Protein AF-A0A662UPL9-F1 (afdb_monomer)

Secondary structure (DSSP, 8-state):
-HHHHHTT-SEEEEESTTTT--HHHHHHHHHHHHT--SSEEEEE-S-GGGHHHHTT-EEEEEETTEEEEEEEHHHHHH-EEEES--TT-SEEEEETTEEEEEESSSSEETTTSSSTTHHHHHHH--

Foldseek 3Di:
DVVQLVVLDQEEEAEAPCPPDDPVVSLVVLLSVLPRDSHHYHYDDQALLSLVRNAQDFDWDADPNDTWDRDGSNQLQQWAKAFDDDPQFPTWDQDPLHIMGTHSDDHHRSNVCRGPVCVVVNSVDD

Structure (mmCIF, N/CA/C/O backbone):
data_AF-A0A662UPL9-F1
#
_entry.id   AF-A0A662UPL9-F1
#
loop_
_atom_site.group_PDB
_atom_site.id
_atom_site.type_symbol
_atom_site.label_atom_id
_atom_site.label_alt_id
_atom_site.label_comp_id
_atom_site.label_asym_id
_atom_site.label_entity_id
_atom_site.label_seq_id
_atom_site.pdbx_PDB_ins_code
_atom_site.Cartn_x
_atom_site.Cartn_y
_atom_site.Cartn_z
_atom_site.occupancy
_atom_site.B_iso_or_equiv
_atom_site.auth_seq_id
_atom_site.auth_comp_id
_atom_site.auth_asym_id
_atom_site.auth_atom_id
_atom_site.pdbx_PDB_model_num
ATOM 1 N N . MET A 1 1 ? -17.825 4.075 6.505 1.00 74.44 1 MET A N 1
ATOM 2 C CA . MET A 1 1 ? -16.536 3.792 7.175 1.00 74.44 1 MET A CA 1
ATOM 3 C C . MET A 1 1 ? -16.553 4.035 8.678 1.00 74.44 1 MET A C 1
ATOM 5 O O . MET A 1 1 ? -16.279 3.085 9.387 1.00 74.44 1 MET A O 1
ATOM 9 N N . ALA A 1 2 ? -16.878 5.237 9.178 1.00 77.50 2 ALA A N 1
ATOM 10 C CA . ALA A 1 2 ? -16.862 5.506 10.627 1.00 77.50 2 ALA A CA 1
ATOM 11 C C . ALA A 1 2 ? -17.673 4.478 11.441 1.00 77.50 2 ALA A C 1
ATOM 13 O O . ALA A 1 2 ? -17.174 3.947 12.423 1.00 77.50 2 ALA A O 1
ATOM 14 N N . LEU A 1 3 ? -18.869 4.116 10.959 1.00 85.12 3 LEU A N 1
ATOM 15 C CA . LEU A 1 3 ? -19.673 3.039 11.541 1.00 85.12 3 LEU A CA 1
ATOM 16 C C . LEU A 1 3 ? -18.948 1.679 11.532 1.00 85.12 3 LEU A C 1
ATOM 18 O O . LEU A 1 3 ? -18.967 0.982 12.531 1.00 85.12 3 LEU A O 1
ATOM 22 N N . ALA A 1 4 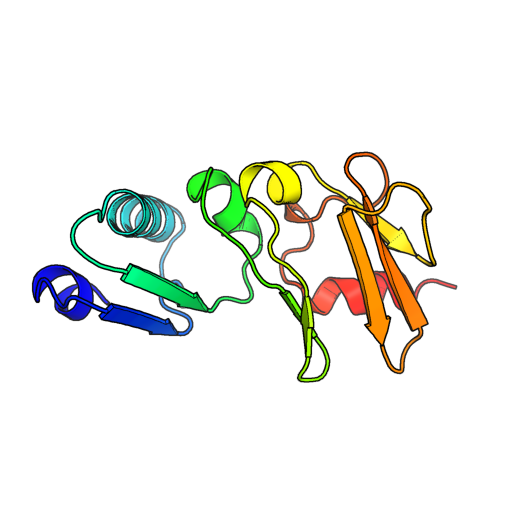? -18.274 1.317 10.436 1.00 85.25 4 ALA A N 1
ATOM 23 C CA . ALA A 1 4 ? -17.585 0.030 10.305 1.00 85.25 4 ALA A CA 1
ATOM 24 C C . ALA A 1 4 ? -16.425 -0.127 11.304 1.00 85.25 4 ALA A C 1
ATOM 26 O O . ALA A 1 4 ? -16.257 -1.201 11.867 1.00 85.25 4 ALA A O 1
ATOM 27 N N . ILE A 1 5 ? -15.675 0.951 11.559 1.00 81.38 5 ILE A N 1
ATOM 28 C CA . ILE A 1 5 ? -14.607 0.973 12.573 1.00 81.38 5 ILE A CA 1
ATOM 29 C C . ILE A 1 5 ? -15.220 0.960 13.984 1.00 81.38 5 ILE A C 1
ATOM 31 O O . ILE A 1 5 ? -14.810 0.183 14.837 1.00 81.38 5 ILE A O 1
ATOM 35 N N . ALA A 1 6 ? -16.264 1.764 14.223 1.00 85.31 6 ALA A N 1
ATOM 36 C CA . ALA A 1 6 ? -16.913 1.862 15.534 1.00 85.31 6 ALA A CA 1
ATOM 37 C C . ALA A 1 6 ? -17.585 0.558 15.999 1.00 85.31 6 ALA A C 1
ATOM 39 O O . ALA A 1 6 ? -17.741 0.346 17.199 1.00 85.31 6 ALA A O 1
ATOM 40 N N . LEU A 1 7 ? -17.974 -0.316 15.067 1.00 87.12 7 LEU A N 1
ATOM 41 C CA . LEU A 1 7 ? -18.594 -1.609 15.364 1.00 87.12 7 LEU A CA 1
ATOM 42 C C . LEU A 1 7 ? -17.633 -2.632 15.989 1.00 87.12 7 LEU A C 1
ATOM 44 O O . LEU A 1 7 ? -18.106 -3.686 16.410 1.00 87.12 7 LEU A O 1
ATOM 48 N N . LYS A 1 8 ? -16.320 -2.356 16.044 1.00 83.81 8 LYS A N 1
ATOM 49 C CA . LYS A 1 8 ? -15.296 -3.296 16.540 1.00 83.81 8 LYS A CA 1
ATOM 50 C C . LYS A 1 8 ? -15.410 -4.688 15.907 1.00 83.81 8 LYS A C 1
ATOM 52 O O . LYS A 1 8 ? -15.302 -5.721 16.569 1.00 83.81 8 LYS A O 1
ATOM 57 N N . ALA A 1 9 ? -15.712 -4.722 14.612 1.00 90.06 9 ALA A N 1
ATOM 58 C CA . ALA A 1 9 ? -15.830 -5.974 13.887 1.00 90.06 9 ALA A CA 1
ATOM 59 C C . ALA A 1 9 ? -14.446 -6.615 13.732 1.00 90.06 9 ALA A C 1
ATOM 61 O O . ALA A 1 9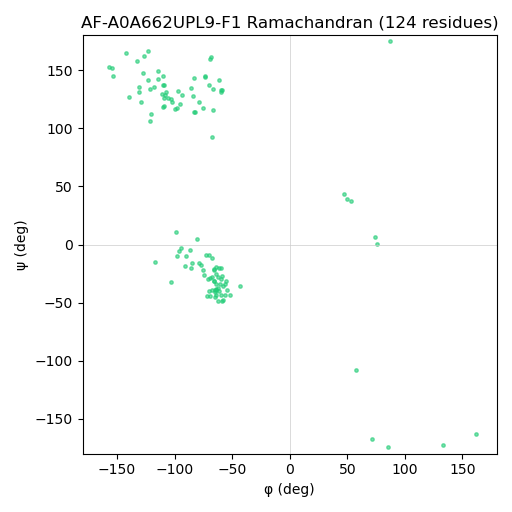 ? -13.495 -5.951 13.341 1.00 90.06 9 ALA A O 1
ATOM 62 N N . LYS A 1 10 ? -14.347 -7.933 13.940 1.00 93.00 10 LYS A N 1
ATOM 63 C CA . LYS A 1 10 ? -13.079 -8.672 13.794 1.00 93.00 10 LYS A CA 1
ATOM 64 C C . LYS A 1 10 ? -12.429 -8.494 12.412 1.00 93.00 10 LYS A C 1
ATOM 66 O O . LYS A 1 10 ? -11.206 -8.522 12.298 1.00 93.00 10 LYS A O 1
ATOM 71 N N . TYR A 1 11 ? -13.246 -8.321 11.373 1.00 94.44 11 TYR A N 1
ATOM 72 C CA . TYR A 1 11 ? -12.809 -8.101 9.998 1.00 94.44 11 TYR A CA 1
ATOM 73 C C . TYR A 1 11 ? -13.540 -6.896 9.411 1.00 94.44 11 TYR A C 1
ATOM 75 O O . TYR A 1 11 ? -14.769 -6.823 9.482 1.00 94.44 11 TYR A O 1
ATOM 83 N N . VAL A 1 12 ? -12.795 -5.975 8.803 1.00 94.56 12 VAL A N 1
ATOM 84 C CA . VAL A 1 12 ? -13.338 -4.758 8.193 1.00 94.56 12 VAL A CA 1
ATOM 85 C C . VAL A 1 12 ? -12.809 -4.634 6.769 1.00 94.56 12 VAL A C 1
ATOM 87 O O . VAL A 1 12 ? -11.603 -4.572 6.554 1.00 94.56 12 VAL A O 1
ATOM 90 N N . LEU A 1 13 ? -13.712 -4.559 5.792 1.00 94.81 13 LEU A N 1
ATOM 91 C CA . LEU A 1 13 ? -13.380 -4.259 4.400 1.00 94.81 13 LEU A CA 1
ATOM 92 C C . LEU A 1 13 ? -13.815 -2.830 4.071 1.00 94.81 13 LEU A C 1
ATOM 94 O O . LEU A 1 13 ? -14.972 -2.458 4.275 1.00 94.81 13 LEU A O 1
ATOM 98 N N . LEU A 1 14 ? -12.883 -2.032 3.564 1.00 93.50 14 LEU A N 1
ATOM 99 C CA . LEU A 1 14 ? -13.087 -0.632 3.227 1.00 93.50 14 LEU A CA 1
ATOM 100 C C . LEU A 1 14 ? -12.791 -0.422 1.745 1.00 93.50 14 LEU A C 1
ATOM 102 O O . LEU A 1 14 ? -11.631 -0.408 1.341 1.00 93.50 14 LEU A O 1
ATOM 106 N N . ASP A 1 15 ? -13.839 -0.229 0.949 1.00 92.62 15 ASP A N 1
ATOM 107 C CA . ASP A 1 15 ? -13.721 0.014 -0.489 1.00 92.62 15 ASP A CA 1
ATOM 108 C C . ASP A 1 15 ? -13.842 1.511 -0.813 1.00 92.62 15 ASP A C 1
ATOM 110 O O . ASP A 1 15 ? -14.853 2.150 -0.513 1.00 92.62 15 ASP A O 1
ATOM 114 N N . GLY A 1 16 ? -12.770 2.094 -1.355 1.00 87.94 16 GLY A N 1
ATOM 115 C CA . GLY A 1 16 ? -12.704 3.500 -1.759 1.00 87.94 16 GLY A CA 1
ATOM 116 C C . GLY A 1 16 ? -13.097 4.528 -0.684 1.00 87.94 16 GLY A C 1
ATOM 117 O O . GLY A 1 16 ? -13.709 5.545 -1.029 1.00 87.94 16 GLY A O 1
ATOM 118 N N . PRO A 1 17 ? -12.762 4.351 0.611 1.00 88.38 17 PRO A N 1
ATOM 119 C CA . PRO A 1 17 ? -13.374 5.141 1.682 1.00 88.38 17 PRO A CA 1
ATOM 120 C C . PRO A 1 17 ? -12.917 6.604 1.754 1.00 88.38 17 PRO A C 1
ATOM 122 O O . PRO A 1 17 ? -13.458 7.382 2.540 1.00 88.38 17 PRO A O 1
ATOM 125 N N . LEU A 1 18 ? -11.889 6.978 0.989 1.00 89.00 18 LEU A N 1
ATOM 126 C CA . LEU A 1 18 ? -11.308 8.323 0.986 1.00 89.00 18 LEU A CA 1
ATOM 127 C C . LEU A 1 18 ? -11.971 9.257 -0.036 1.00 89.00 18 LEU A C 1
ATOM 129 O O . LEU A 1 18 ? -11.721 10.468 -0.023 1.00 89.00 18 LEU A O 1
ATOM 133 N N . LYS A 1 19 ? -12.818 8.711 -0.917 1.00 85.81 19 LYS A N 1
ATOM 134 C CA . LYS A 1 19 ? -13.474 9.459 -1.990 1.00 85.81 19 LYS A CA 1
ATOM 135 C C . LYS A 1 19 ? -14.332 10.588 -1.411 1.00 85.81 19 LYS A C 1
ATOM 137 O O . LYS A 1 19 ? -15.119 10.382 -0.494 1.00 85.81 19 LYS A O 1
ATOM 142 N N . GLY A 1 20 ? -14.177 11.793 -1.958 1.00 85.75 20 GLY A N 1
ATOM 143 C CA . GLY A 1 20 ? -14.955 12.970 -1.547 1.00 85.75 20 GLY A CA 1
ATOM 144 C C . GLY A 1 20 ? -14.535 13.608 -0.216 1.00 85.75 20 GLY A C 1
ATOM 145 O O . GLY A 1 20 ? -15.121 14.612 0.177 1.00 85.75 20 GLY A O 1
ATOM 146 N N . LEU A 1 21 ? -13.513 13.083 0.470 1.00 87.94 21 LEU A N 1
ATOM 147 C CA . LEU A 1 21 ? -12.947 13.733 1.653 1.00 87.94 21 LEU A CA 1
ATOM 148 C C . LEU A 1 21 ? -11.932 14.809 1.251 1.00 87.94 21 LEU A C 1
ATOM 150 O O . LEU A 1 21 ? -11.148 14.615 0.315 1.00 87.94 21 LEU A O 1
ATOM 154 N N . ASP A 1 22 ? -11.897 15.914 1.994 1.00 90.62 22 ASP A N 1
ATOM 155 C CA . ASP A 1 22 ? -10.807 16.887 1.903 1.00 90.62 22 ASP A CA 1
ATOM 156 C C . ASP A 1 22 ? -9.489 16.299 2.456 1.00 90.62 22 ASP A C 1
ATOM 158 O O . ASP A 1 22 ? -9.515 15.320 3.216 1.00 90.62 22 ASP A O 1
ATOM 162 N N . PRO A 1 23 ? -8.322 16.879 2.110 1.00 87.62 23 PRO A N 1
ATOM 163 C CA . PRO A 1 23 ? -7.023 16.336 2.507 1.00 87.62 23 PRO A CA 1
ATOM 164 C C . PRO A 1 23 ? -6.865 16.120 4.018 1.00 87.62 23 PRO A C 1
ATOM 166 O O . PRO A 1 23 ? -6.319 15.100 4.439 1.00 87.62 23 PRO A O 1
ATOM 169 N N . SER A 1 24 ? -7.377 17.032 4.850 1.00 90.44 24 SER A N 1
ATOM 170 C CA . SER A 1 24 ? -7.229 16.941 6.306 1.00 90.44 24 SER A CA 1
ATOM 171 C C . SER A 1 24 ? -8.054 15.790 6.891 1.00 90.44 24 SER A C 1
ATOM 173 O O . SER A 1 24 ? -7.573 15.049 7.756 1.00 90.44 24 SER A O 1
ATOM 175 N N . ARG A 1 25 ? -9.274 15.585 6.374 1.00 90.12 25 ARG A N 1
ATOM 176 C CA . ARG A 1 25 ? -10.145 14.473 6.775 1.00 90.12 25 ARG A CA 1
ATOM 177 C C . ARG A 1 25 ? -9.580 13.131 6.339 1.00 90.12 25 ARG A C 1
ATOM 179 O O . ARG A 1 25 ? -9.625 12.198 7.137 1.00 90.12 25 ARG A O 1
ATOM 186 N N . ARG A 1 26 ? -8.987 13.033 5.142 1.00 89.75 26 ARG A N 1
ATOM 187 C CA . ARG A 1 26 ? -8.311 11.801 4.689 1.00 89.75 26 ARG A CA 1
ATOM 188 C C . ARG A 1 26 ? -7.202 11.382 5.640 1.00 89.75 26 ARG A C 1
ATOM 190 O O . ARG A 1 26 ? -7.164 10.227 6.046 1.00 89.75 26 ARG A O 1
ATOM 197 N N . VAL A 1 27 ? -6.338 12.317 6.040 1.00 90.75 27 VAL A N 1
ATOM 198 C CA . VAL A 1 27 ? -5.226 12.021 6.957 1.00 90.75 27 VAL A CA 1
ATOM 199 C C . VAL A 1 27 ? -5.739 11.551 8.316 1.00 90.75 27 VAL A C 1
ATOM 201 O O . VAL A 1 27 ? -5.281 10.525 8.812 1.00 90.75 27 VAL A O 1
ATOM 204 N N . LYS A 1 28 ? -6.702 1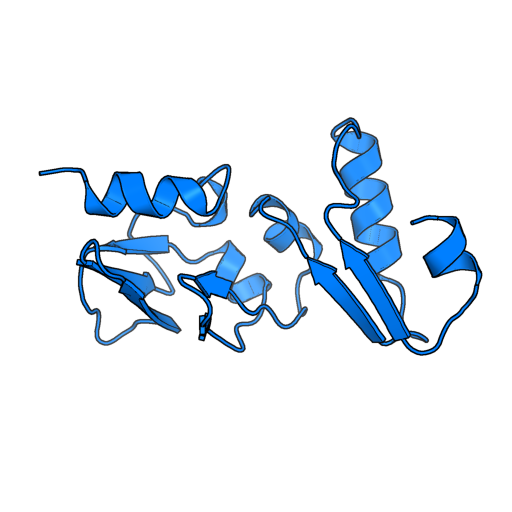2.267 8.915 1.00 90.81 28 LYS A N 1
ATOM 205 C CA . LYS A 1 28 ? -7.306 11.862 10.200 1.00 90.81 28 LYS A CA 1
ATOM 206 C C . LYS A 1 28 ? -7.889 10.456 10.121 1.00 90.81 28 LYS A C 1
ATOM 208 O O . LYS A 1 28 ? -7.697 9.646 11.020 1.00 90.81 28 LYS A O 1
ATOM 213 N N . MET A 1 29 ? -8.570 10.179 9.021 1.00 89.25 29 MET A N 1
ATOM 214 C CA . MET A 1 29 ? -9.237 8.917 8.790 1.00 89.25 29 MET A CA 1
ATOM 215 C C . MET A 1 29 ? -8.249 7.759 8.585 1.00 89.25 29 MET A C 1
ATOM 217 O O . MET A 1 29 ? -8.406 6.707 9.194 1.00 89.25 29 MET A O 1
ATOM 221 N N . LEU A 1 30 ? -7.199 7.960 7.786 1.00 91.62 30 LEU A N 1
ATOM 222 C CA . LEU A 1 30 ? -6.141 6.967 7.594 1.00 91.62 30 LEU A CA 1
ATOM 223 C C . LEU A 1 30 ? -5.394 6.669 8.892 1.00 91.62 30 LEU A C 1
ATOM 225 O O . LEU A 1 30 ? -5.086 5.515 9.149 1.00 91.62 30 LEU A O 1
ATOM 229 N N . LYS A 1 31 ? -5.157 7.679 9.737 1.00 90.81 31 LYS A N 1
ATOM 230 C CA . LYS A 1 31 ? -4.570 7.471 11.067 1.00 90.81 31 LYS A CA 1
ATOM 231 C C . LYS A 1 31 ? -5.475 6.647 11.983 1.00 90.81 31 LYS A C 1
ATOM 233 O O . LYS A 1 31 ? -4.969 5.802 12.706 1.00 90.81 31 LYS A O 1
ATOM 238 N N . ALA A 1 32 ? -6.790 6.871 11.940 1.00 89.38 32 ALA A N 1
ATOM 239 C CA . ALA A 1 32 ? -7.742 6.067 12.706 1.00 89.38 32 ALA A CA 1
ATOM 240 C C . ALA A 1 32 ? -7.745 4.603 12.242 1.00 89.38 32 ALA A C 1
ATOM 242 O O . ALA A 1 32 ? -7.711 3.705 13.069 1.00 89.38 32 ALA A O 1
ATOM 243 N N . VAL A 1 33 ? -7.719 4.373 10.925 1.00 90.44 33 VAL A N 1
ATOM 244 C CA . VAL A 1 33 ? -7.614 3.026 10.344 1.00 90.44 33 VAL A CA 1
ATOM 245 C C . VAL A 1 33 ? -6.278 2.366 10.692 1.00 90.44 33 VAL A C 1
ATOM 247 O O . VAL A 1 33 ? -6.262 1.213 11.094 1.00 90.44 33 VAL A O 1
ATOM 250 N N . ALA A 1 34 ? -5.162 3.086 10.573 1.00 88.81 34 ALA A N 1
ATOM 251 C CA . ALA A 1 34 ? -3.834 2.554 10.871 1.00 88.81 34 ALA A CA 1
ATOM 252 C C . ALA A 1 34 ? -3.625 2.254 12.365 1.00 88.81 34 ALA A C 1
ATOM 254 O O . ALA A 1 34 ? -2.818 1.394 12.699 1.00 88.81 34 ALA A O 1
ATOM 255 N N . GLY A 1 35 ? -4.329 2.968 13.249 1.00 87.19 35 GLY A N 1
ATOM 256 C CA . GLY A 1 35 ? -4.305 2.747 14.696 1.00 87.19 35 GLY A CA 1
ATOM 257 C C . GLY A 1 35 ? -5.293 1.690 15.197 1.00 87.19 35 GLY A C 1
ATOM 258 O O . GLY A 1 35 ? -5.292 1.403 16.390 1.00 87.19 35 GLY A O 1
ATOM 259 N N . GLU A 1 36 ? -6.138 1.131 14.329 1.00 84.69 36 GLU A N 1
ATOM 260 C CA . GLU A 1 36 ? -7.050 0.046 14.688 1.00 84.69 36 GLU A CA 1
ATOM 261 C C . GLU A 1 36 ? -6.268 -1.269 14.811 1.00 84.69 36 GLU A C 1
ATOM 263 O O . GLU A 1 36 ? -5.679 -1.740 13.840 1.00 84.69 36 GLU A O 1
ATOM 268 N N . THR A 1 37 ? -6.256 -1.855 16.009 1.00 81.88 37 THR A N 1
ATOM 269 C CA . THR A 1 37 ? -5.462 -3.056 16.324 1.00 81.88 37 THR A CA 1
ATOM 270 C C . THR A 1 37 ? -6.304 -4.268 16.714 1.00 81.88 37 THR A C 1
ATOM 272 O O . THR A 1 37 ? -5.781 -5.382 16.713 1.00 81.88 37 THR A O 1
ATOM 275 N N . GLU A 1 38 ? -7.592 -4.093 17.029 1.00 87.75 38 GLU A N 1
ATOM 276 C CA . GLU A 1 38 ? -8.485 -5.203 17.395 1.00 87.75 38 GLU A CA 1
ATOM 277 C C . GLU A 1 38 ? -9.093 -5.878 16.153 1.00 87.75 38 GLU A C 1
ATOM 279 O O . GLU A 1 38 ? -9.596 -7.003 16.222 1.00 87.75 38 GLU A O 1
ATOM 284 N N . SER A 1 39 ? -9.021 -5.201 15.005 1.00 90.75 39 SER A N 1
ATOM 285 C CA . SER A 1 39 ? -9.641 -5.613 13.748 1.00 90.75 39 SER A CA 1
ATOM 286 C C . SER A 1 39 ? -8.596 -5.934 12.678 1.00 90.75 39 SER A C 1
ATOM 288 O O . SER A 1 39 ? -7.602 -5.231 12.518 1.00 90.75 39 SER A O 1
ATOM 290 N N . THR A 1 40 ? -8.848 -6.955 11.857 1.00 93.62 40 THR A N 1
ATOM 291 C CA . THR A 1 40 ? -8.135 -7.122 10.582 1.00 93.62 40 THR A CA 1
ATOM 292 C C . THR A 1 40 ? -8.801 -6.246 9.530 1.00 93.62 40 THR A C 1
ATOM 294 O O . THR A 1 40 ? -9.953 -6.485 9.156 1.00 93.62 40 THR A O 1
ATOM 297 N N . VAL A 1 41 ? -8.085 -5.234 9.044 1.00 93.75 41 VAL A N 1
ATOM 298 C CA . VAL A 1 41 ? -8.624 -4.257 8.096 1.00 93.75 41 VAL A CA 1
ATOM 299 C C . VAL A 1 41 ? -8.034 -4.465 6.704 1.00 93.75 41 VAL A C 1
ATOM 301 O O . VAL A 1 41 ? -6.820 -4.488 6.525 1.00 93.75 41 VAL A O 1
ATOM 304 N N . VAL A 1 42 ? -8.904 -4.560 5.700 1.00 95.25 42 VAL A N 1
ATOM 305 C CA . VAL A 1 42 ? -8.539 -4.542 4.281 1.00 95.25 42 VAL A CA 1
ATOM 306 C C . VAL A 1 42 ? -9.011 -3.223 3.685 1.00 95.25 42 VAL A C 1
ATOM 308 O O . VAL A 1 42 ? -10.205 -2.924 3.682 1.00 95.25 42 VAL A O 1
ATOM 311 N N . LEU A 1 43 ? -8.070 -2.428 3.180 1.00 94.56 43 LEU A N 1
ATOM 312 C CA . LEU A 1 43 ? -8.334 -1.145 2.536 1.00 94.56 43 LEU A CA 1
ATOM 313 C C . LEU A 1 43 ? -8.058 -1.252 1.035 1.00 94.56 43 LEU A C 1
ATOM 315 O O . LEU A 1 43 ? -6.918 -1.467 0.630 1.00 94.56 43 LEU A O 1
ATOM 319 N N . VAL A 1 44 ? -9.087 -1.046 0.217 1.00 94.12 44 VAL A N 1
ATOM 320 C CA . VAL A 1 44 ? -8.981 -1.003 -1.246 1.00 94.12 44 VAL A CA 1
ATOM 321 C C . VAL A 1 44 ? -9.028 0.451 -1.704 1.00 94.12 44 VAL A C 1
ATOM 323 O O . VAL A 1 44 ? -9.936 1.209 -1.356 1.00 94.12 44 VAL A O 1
ATOM 326 N N . THR A 1 45 ? -8.019 0.871 -2.468 1.00 90.75 45 THR A N 1
ATOM 327 C CA . THR A 1 45 ? -7.914 2.240 -2.981 1.00 90.75 45 THR A CA 1
ATOM 328 C C . THR A 1 45 ? -7.027 2.306 -4.220 1.00 90.75 45 THR A C 1
ATOM 330 O O . THR A 1 45 ? -6.113 1.503 -4.382 1.00 90.75 45 THR A O 1
ATOM 333 N N . HIS A 1 46 ? -7.279 3.300 -5.070 1.00 88.25 46 HIS A N 1
ATOM 334 C CA . HIS A 1 46 ? -6.411 3.667 -6.192 1.00 88.25 46 HIS A CA 1
ATOM 335 C C . HIS A 1 46 ? -5.449 4.818 -5.836 1.00 88.25 46 HIS A C 1
ATOM 337 O O . HIS A 1 46 ? -4.591 5.166 -6.642 1.00 88.25 46 HIS A O 1
ATOM 343 N N . GLU A 1 47 ? -5.575 5.426 -4.648 1.00 87.38 47 GLU A N 1
ATOM 344 C CA . GLU A 1 47 ? -4.725 6.535 -4.194 1.00 87.38 47 GLU A CA 1
ATOM 345 C C . GLU A 1 47 ? -3.407 6.017 -3.593 1.00 87.38 47 GLU A C 1
ATOM 347 O O . GLU A 1 47 ? -3.403 5.438 -2.511 1.00 87.38 47 GLU A O 1
ATOM 352 N N . THR A 1 48 ? -2.265 6.289 -4.226 1.00 87.38 48 THR A N 1
ATOM 353 C CA . THR A 1 48 ? -0.935 5.822 -3.763 1.00 87.38 48 THR A CA 1
ATOM 354 C C . THR A 1 48 ? -0.395 6.605 -2.564 1.00 87.38 48 THR A C 1
ATOM 356 O O . THR A 1 48 ? 0.432 6.115 -1.796 1.00 87.38 48 THR A O 1
AT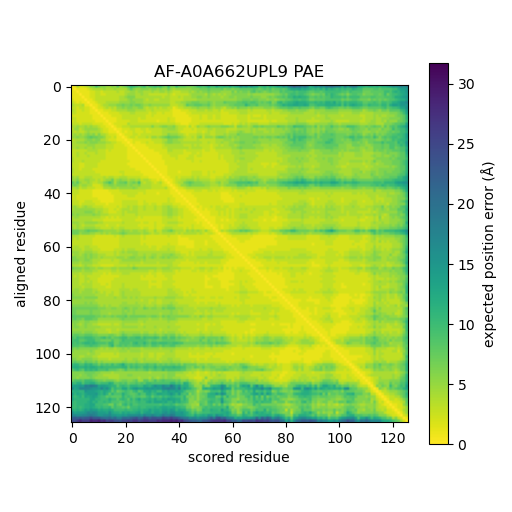OM 359 N N . ARG A 1 49 ? -0.881 7.832 -2.339 1.00 85.31 49 ARG A N 1
ATOM 360 C CA . ARG A 1 49 ? -0.416 8.702 -1.242 1.00 85.31 49 ARG A CA 1
ATOM 361 C C . ARG A 1 49 ? -0.704 8.133 0.147 1.00 85.31 49 ARG A C 1
ATOM 363 O O . ARG A 1 49 ? -0.060 8.546 1.110 1.00 85.31 49 ARG A O 1
ATOM 370 N N . VAL A 1 50 ? -1.643 7.191 0.252 1.00 89.88 50 VAL A N 1
ATOM 371 C CA . VAL A 1 50 ? -1.966 6.499 1.508 1.00 89.88 50 VAL A CA 1
ATOM 372 C C . VAL A 1 50 ? -0.758 5.758 2.081 1.00 89.88 50 VAL A C 1
ATOM 374 O O . VAL A 1 50 ? -0.632 5.666 3.299 1.00 89.88 50 VAL A O 1
ATOM 377 N N . LEU A 1 51 ? 0.165 5.303 1.223 1.00 91.69 51 LEU A N 1
ATOM 378 C CA . LEU A 1 51 ? 1.343 4.523 1.611 1.00 91.69 51 LEU A CA 1
ATOM 379 C C . LEU A 1 51 ? 2.211 5.248 2.647 1.00 91.69 51 LEU A C 1
ATOM 381 O O . LEU A 1 51 ? 2.735 4.619 3.558 1.00 91.69 51 LEU A O 1
ATOM 385 N N . ARG A 1 52 ? 2.282 6.585 2.573 1.00 89.31 52 ARG A N 1
ATOM 386 C CA . ARG A 1 52 ? 3.044 7.416 3.522 1.00 89.31 52 ARG A CA 1
ATOM 387 C C . ARG A 1 52 ? 2.489 7.385 4.948 1.00 89.31 52 ARG A C 1
ATOM 389 O O . ARG A 1 52 ? 3.195 7.752 5.878 1.00 89.31 52 ARG A O 1
ATOM 396 N N . ILE A 1 53 ? 1.216 7.027 5.109 1.00 90.94 53 ILE A N 1
ATOM 397 C CA . ILE A 1 53 ? 0.521 7.018 6.403 1.00 90.94 53 ILE A CA 1
ATOM 398 C C . ILE A 1 53 ? 0.385 5.590 6.934 1.00 90.94 53 ILE A C 1
ATOM 400 O O . ILE A 1 53 ? 0.410 5.396 8.144 1.00 90.94 53 ILE A O 1
ATOM 404 N N . 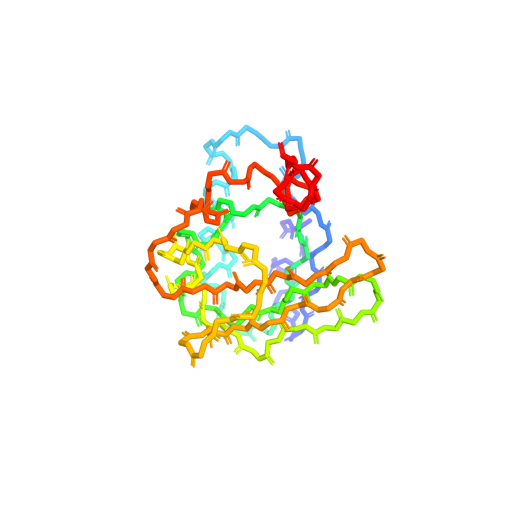LEU A 1 54 ? 0.247 4.605 6.043 1.00 90.38 54 LEU A N 1
ATOM 405 C CA . LEU A 1 54 ? 0.015 3.213 6.424 1.00 90.38 54 LEU A CA 1
ATOM 406 C C . LEU A 1 54 ? 1.279 2.490 6.930 1.00 90.38 54 LEU A C 1
ATOM 408 O O . LEU A 1 54 ? 1.143 1.485 7.611 1.00 90.38 54 LEU A O 1
ATOM 412 N N . GLY A 1 55 ? 2.492 2.990 6.666 1.00 87.81 55 GLY A N 1
ATOM 413 C CA . GLY A 1 55 ? 3.721 2.500 7.316 1.00 87.81 55 GLY A CA 1
ATOM 414 C C . GLY A 1 55 ? 3.977 0.999 7.118 1.00 87.81 55 GLY A C 1
ATOM 415 O O . GLY A 1 55 ? 4.311 0.570 6.020 1.00 87.81 55 GLY A O 1
ATOM 416 N N . GLU A 1 56 ? 3.793 0.203 8.170 1.00 90.19 56 GLU A N 1
ATOM 417 C CA . GLU A 1 56 ? 4.079 -1.245 8.204 1.00 90.19 56 GLU A CA 1
ATOM 418 C C . GLU A 1 56 ? 2.978 -2.120 7.573 1.00 90.19 56 GLU A C 1
ATOM 420 O O . GLU A 1 56 ? 3.021 -3.349 7.637 1.00 90.19 56 GLU A O 1
ATOM 425 N N . TRP A 1 57 ? 1.945 -1.514 6.984 1.00 95.62 57 TRP A N 1
ATOM 426 C CA . TRP A 1 57 ? 0.862 -2.274 6.364 1.00 95.62 57 TRP A CA 1
ATOM 427 C C . TRP A 1 57 ? 1.365 -3.142 5.210 1.00 95.62 57 TRP A C 1
ATOM 429 O O . TRP A 1 57 ? 2.186 -2.725 4.393 1.00 95.62 57 TRP A O 1
ATOM 439 N N . THR A 1 58 ? 0.800 -4.344 5.104 1.00 96.12 58 THR A N 1
ATOM 440 C CA . THR A 1 58 ? 1.025 -5.222 3.955 1.00 96.12 58 THR A CA 1
ATOM 441 C C . THR A 1 58 ? 0.168 -4.768 2.777 1.00 96.12 58 THR A C 1
ATOM 443 O O . THR A 1 58 ? -1.056 -4.702 2.876 1.00 96.12 58 THR A O 1
ATOM 446 N N . VAL A 1 59 ? 0.812 -4.482 1.650 1.00 95.81 59 VAL A N 1
ATOM 447 C CA . VAL A 1 59 ? 0.185 -4.005 0.417 1.00 95.81 59 VAL A CA 1
ATOM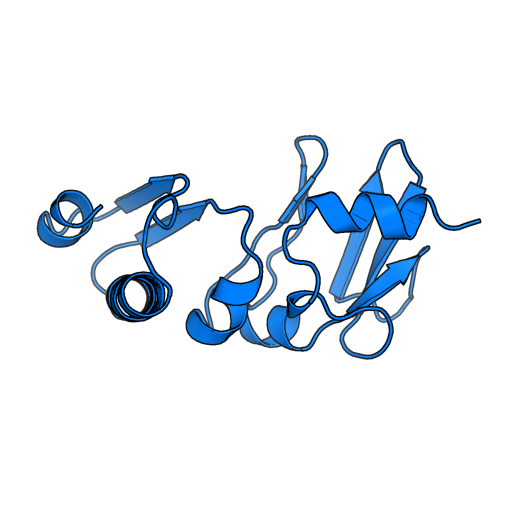 448 C C . VAL A 1 59 ? 0.228 -5.091 -0.646 1.00 95.81 59 VAL A C 1
ATOM 450 O O . VAL A 1 59 ? 1.254 -5.738 -0.867 1.00 95.81 59 VAL A O 1
ATOM 453 N N . TYR A 1 60 ? -0.897 -5.235 -1.339 1.00 95.62 60 TYR A N 1
ATOM 454 C CA . TYR A 1 60 ? -1.000 -5.956 -2.597 1.00 95.62 60 TYR A CA 1
ATOM 455 C C . TYR A 1 60 ? -1.432 -4.974 -3.680 1.00 95.62 60 TYR A C 1
ATOM 457 O O . TYR A 1 60 ? -2.345 -4.172 -3.478 1.00 95.62 60 TYR A O 1
ATOM 465 N N . LEU A 1 61 ? -0.782 -5.044 -4.834 1.00 92.31 61 LEU A N 1
ATOM 466 C CA . LEU A 1 61 ? -1.175 -4.312 -6.028 1.00 92.31 61 LEU A CA 1
ATOM 467 C C . LEU A 1 61 ? -2.070 -5.208 -6.875 1.00 92.31 61 LEU A C 1
ATOM 469 O O . LEU A 1 61 ? -1.712 -6.346 -7.168 1.00 92.31 61 LEU A O 1
ATOM 473 N N . LEU A 1 62 ? -3.234 -4.700 -7.261 1.00 91.12 62 LEU A N 1
ATOM 474 C CA . LEU A 1 62 ? -4.148 -5.399 -8.157 1.00 91.12 62 LEU A CA 1
ATOM 475 C C . LEU A 1 62 ? -3.946 -4.867 -9.573 1.00 91.12 62 LEU A C 1
ATOM 477 O O . LEU A 1 62 ? -4.158 -3.682 -9.823 1.00 91.12 62 LEU A O 1
ATOM 481 N N . PHE A 1 63 ? -3.528 -5.740 -10.485 1.00 88.50 63 PHE A N 1
ATOM 482 C CA . PHE A 1 63 ? -3.285 -5.406 -11.887 1.00 88.50 63 PHE A CA 1
ATOM 483 C C . PHE A 1 63 ? -3.793 -6.541 -12.776 1.00 88.50 63 PHE A C 1
ATOM 485 O O . PHE A 1 63 ? -3.451 -7.698 -12.544 1.00 88.50 63 PHE A O 1
ATOM 492 N N . GLU A 1 64 ? -4.638 -6.220 -13.760 1.00 88.56 64 GLU A N 1
ATOM 493 C CA . GLU A 1 64 ? -5.224 -7.188 -14.709 1.00 88.56 64 GLU A CA 1
ATOM 494 C C . GLU A 1 64 ? -5.790 -8.460 -14.038 1.00 88.56 64 GLU A C 1
ATOM 496 O O . GLU A 1 64 ? -5.561 -9.589 -14.468 1.00 88.56 64 GLU A O 1
ATOM 501 N N . GLY A 1 65 ? -6.513 -8.282 -12.927 1.00 89.31 65 GLY A N 1
ATOM 502 C CA . GLY A 1 65 ? -7.125 -9.387 -12.178 1.00 89.31 65 GLY A CA 1
ATOM 503 C C . GLY A 1 65 ? -6.146 -10.243 -11.364 1.00 89.31 65 GLY A C 1
ATOM 504 O O . GLY A 1 65 ? -6.560 -11.242 -10.779 1.00 89.31 65 GLY A O 1
ATOM 505 N N . ARG A 1 66 ? -4.865 -9.865 -11.290 1.00 91.75 66 ARG A N 1
ATOM 506 C CA . ARG A 1 66 ? -3.832 -10.539 -10.493 1.00 91.75 66 ARG A CA 1
ATOM 507 C C . ARG A 1 66 ? -3.407 -9.676 -9.311 1.00 91.75 66 ARG A C 1
ATOM 509 O O . ARG A 1 66 ? -3.354 -8.451 -9.411 1.00 91.75 66 ARG A O 1
ATOM 516 N N . ALA A 1 67 ? -3.092 -10.332 -8.198 1.00 93.56 67 ALA A N 1
ATOM 517 C CA . ALA A 1 67 ? -2.532 -9.692 -7.017 1.00 93.56 67 ALA A CA 1
ATOM 518 C C . ALA A 1 67 ? -1.007 -9.844 -7.005 1.00 93.56 67 ALA A C 1
ATOM 520 O O . ALA A 1 67 ? -0.478 -10.941 -7.178 1.00 93.56 67 ALA A O 1
ATOM 521 N N . TYR A 1 68 ? -0.323 -8.735 -6.761 1.00 94.31 68 TYR A N 1
ATOM 522 C CA . TYR A 1 68 ? 1.125 -8.605 -6.749 1.00 94.31 68 TYR A CA 1
ATOM 523 C C . TYR A 1 68 ? 1.558 -8.130 -5.359 1.00 94.31 68 TYR A C 1
ATOM 525 O O . TYR A 1 68 ? 1.243 -7.013 -4.949 1.00 94.31 68 TYR A O 1
ATOM 533 N N . GLY A 1 69 ? 2.255 -8.985 -4.615 1.00 94.81 69 GLY A N 1
ATOM 534 C CA . GLY A 1 69 ? 2.741 -8.710 -3.265 1.00 94.81 69 GLY A CA 1
ATOM 535 C C . GLY A 1 69 ? 3.093 -10.008 -2.533 1.00 94.81 69 GLY A C 1
ATOM 536 O O . GLY A 1 69 ? 3.208 -11.049 -3.184 1.00 94.81 69 GLY A O 1
ATOM 537 N N . PRO A 1 70 ? 3.230 -9.981 -1.198 1.00 96.31 70 PRO A N 1
ATOM 538 C CA . PRO A 1 70 ? 3.095 -8.818 -0.314 1.00 96.31 70 PRO A CA 1
ATOM 539 C C . PRO A 1 70 ? 4.284 -7.845 -0.397 1.00 96.31 70 PRO A C 1
ATOM 541 O O . PRO A 1 70 ? 5.431 -8.267 -0.524 1.00 96.31 70 PRO A O 1
ATOM 544 N N . ILE A 1 71 ? 4.019 -6.541 -0.262 1.00 95.44 71 ILE A N 1
ATOM 545 C CA . ILE A 1 71 ? 5.046 -5.495 -0.102 1.00 95.44 71 ILE A CA 1
ATOM 546 C C . ILE A 1 71 ? 4.669 -4.614 1.086 1.00 95.44 71 ILE A C 1
ATOM 548 O O . ILE A 1 71 ? 3.522 -4.210 1.229 1.00 95.44 71 ILE A O 1
ATOM 552 N N . GLU A 1 72 ? 5.631 -4.292 1.939 1.00 95.62 72 GLU A N 1
ATOM 553 C CA . GLU A 1 72 ? 5.433 -3.346 3.039 1.00 95.62 72 GLU A CA 1
ATOM 554 C C . GLU A 1 72 ? 5.180 -1.928 2.499 1.00 95.62 72 GLU A C 1
ATOM 556 O O . GLU A 1 72 ? 5.891 -1.467 1.597 1.00 95.62 72 GLU A O 1
ATOM 561 N N . ALA A 1 73 ? 4.178 -1.221 3.032 1.00 94.81 73 ALA A N 1
ATOM 562 C CA . ALA A 1 73 ? 3.797 0.097 2.523 1.00 94.81 73 ALA A CA 1
ATOM 563 C C . ALA A 1 73 ? 4.949 1.110 2.619 1.00 94.81 73 ALA A C 1
ATOM 565 O O . ALA A 1 73 ? 5.103 1.930 1.713 1.00 94.81 73 ALA A O 1
ATOM 566 N N . SER A 1 74 ? 5.798 1.015 3.646 1.00 93.75 74 SER A N 1
ATOM 567 C CA . SER A 1 74 ? 6.999 1.838 3.825 1.00 93.75 74 SER A CA 1
ATOM 568 C C . SER A 1 74 ? 7.973 1.683 2.642 1.00 93.75 74 SER A C 1
ATOM 570 O O . SER A 1 74 ? 8.363 2.683 2.035 1.00 93.75 74 SER A O 1
ATOM 572 N N . LYS A 1 75 ? 8.271 0.442 2.229 1.00 94.06 75 LYS A N 1
ATOM 573 C CA . LYS A 1 75 ? 9.139 0.112 1.087 1.00 94.06 75 LYS A CA 1
ATOM 574 C C . LYS A 1 75 ? 8.532 0.593 -0.218 1.00 94.06 75 LYS A C 1
ATOM 576 O O . LYS A 1 75 ? 9.233 1.126 -1.069 1.00 94.06 75 LYS A O 1
ATOM 581 N N . LEU A 1 76 ? 7.220 0.434 -0.366 1.00 93.88 76 LEU A N 1
ATOM 582 C CA . LEU A 1 76 ? 6.514 0.892 -1.555 1.00 93.88 76 LEU A CA 1
ATOM 583 C C . LEU A 1 76 ? 6.429 2.428 -1.624 1.00 93.88 76 LE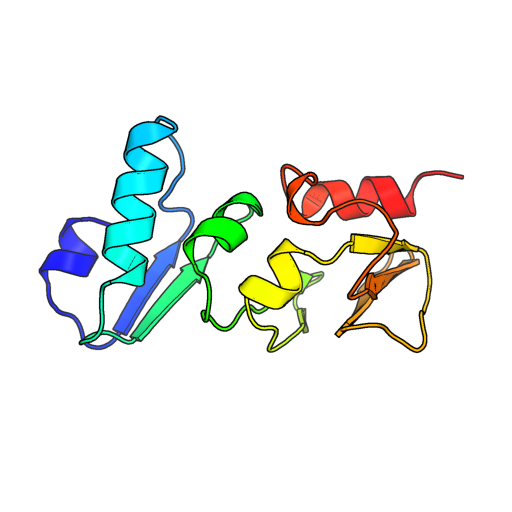U A C 1
ATOM 585 O O . LEU A 1 76 ? 6.411 2.993 -2.713 1.00 93.88 76 LEU A O 1
ATOM 589 N N . SER A 1 77 ? 6.409 3.114 -0.477 1.00 92.69 77 SER A N 1
ATOM 590 C CA . SER A 1 77 ? 6.334 4.578 -0.405 1.00 92.69 77 SER A CA 1
ATOM 591 C C . SER A 1 77 ? 7.607 5.280 -0.892 1.00 92.69 77 SER A C 1
ATOM 593 O O . SER A 1 77 ? 7.523 6.400 -1.401 1.00 92.69 77 SER A O 1
ATOM 595 N N . SER A 1 78 ? 8.766 4.627 -0.762 1.00 92.62 78 SER A N 1
ATOM 596 C CA . SER A 1 78 ? 10.065 5.107 -1.252 1.00 92.62 78 SER A CA 1
ATOM 597 C C . SER A 1 78 ? 10.467 4.511 -2.603 1.00 92.62 78 SER A C 1
ATOM 599 O O . SER A 1 78 ? 11.416 4.994 -3.219 1.00 92.62 78 SER A O 1
ATOM 601 N N . ALA A 1 79 ? 9.740 3.499 -3.078 1.00 94.12 79 ALA A N 1
ATOM 602 C CA . ALA A 1 79 ? 10.001 2.845 -4.347 1.00 94.12 79 ALA A CA 1
ATOM 603 C C . ALA A 1 79 ? 9.693 3.742 -5.556 1.00 94.12 79 ALA A C 1
ATOM 605 O O . ALA A 1 79 ? 8.886 4.683 -5.506 1.00 94.12 79 ALA A O 1
ATOM 606 N N . GLY A 1 80 ? 10.298 3.385 -6.684 1.00 93.12 80 GLY A N 1
ATOM 607 C CA . GLY A 1 80 ? 9.945 3.931 -7.985 1.00 93.12 80 GLY A CA 1
ATOM 608 C C . GLY A 1 80 ? 9.560 2.851 -8.983 1.00 93.12 80 GLY A C 1
ATOM 609 O O . GLY A 1 80 ? 9.753 1.657 -8.757 1.00 93.12 80 GLY A O 1
ATOM 610 N N . VAL A 1 81 ? 8.964 3.290 -10.084 1.00 92.38 81 VAL A N 1
ATOM 611 C CA . VAL A 1 81 ? 8.500 2.449 -11.184 1.00 92.38 81 VAL A CA 1
ATOM 612 C C . VAL A 1 81 ? 9.420 2.650 -12.379 1.00 92.38 81 VAL A C 1
ATOM 614 O O . VAL A 1 81 ? 9.703 3.787 -12.772 1.00 92.38 81 VAL A O 1
ATOM 617 N N . VAL A 1 82 ? 9.874 1.541 -12.956 1.00 92.19 82 VAL A N 1
ATOM 618 C CA . VAL A 1 82 ? 10.702 1.494 -14.166 1.00 92.19 82 VAL A CA 1
ATOM 619 C C . VAL A 1 82 ? 10.073 0.566 -15.196 1.00 92.19 82 VAL A C 1
ATOM 621 O O . VAL A 1 82 ? 9.434 -0.430 -14.851 1.00 92.19 82 VAL A O 1
ATOM 624 N N . ARG A 1 83 ? 10.257 0.877 -16.478 1.00 90.69 83 ARG A N 1
ATOM 625 C CA . ARG A 1 83 ? 9.835 0.002 -17.575 1.00 90.69 83 ARG A CA 1
ATOM 626 C C . ARG A 1 83 ? 10.770 -1.207 -17.673 1.00 90.69 83 ARG A C 1
ATOM 628 O O . ARG A 1 83 ? 11.977 -1.082 -17.493 1.00 90.69 83 ARG A O 1
ATOM 635 N N . GLY A 1 84 ? 10.213 -2.364 -18.013 1.00 92.00 84 GLY A N 1
ATOM 636 C CA . GLY A 1 84 ? 10.943 -3.618 -18.174 1.00 92.00 84 GLY A CA 1
ATOM 637 C C . GLY A 1 84 ? 11.143 -4.396 -16.873 1.00 92.00 84 GLY A C 1
ATOM 638 O O . GLY A 1 84 ? 10.600 -4.067 -15.815 1.00 92.00 84 GLY A O 1
ATOM 639 N N . ARG A 1 85 ? 11.909 -5.485 -16.979 1.00 95.44 85 ARG A N 1
ATOM 640 C CA . ARG A 1 85 ? 12.329 -6.301 -15.834 1.00 95.44 85 ARG A CA 1
ATOM 641 C C . ARG A 1 85 ? 13.590 -5.704 -15.221 1.00 95.44 85 ARG A C 1
ATOM 643 O O . ARG A 1 85 ? 14.535 -5.419 -15.950 1.00 95.44 85 ARG A O 1
ATOM 650 N N . ASP A 1 86 ? 13.618 -5.595 -13.899 1.00 95.62 86 ASP A N 1
ATOM 651 C CA . ASP A 1 86 ? 14.808 -5.210 -13.141 1.00 95.62 86 ASP A CA 1
ATOM 652 C C . ASP A 1 86 ? 15.169 -6.317 -12.141 1.00 95.62 86 ASP A C 1
ATOM 654 O O . ASP A 1 86 ? 14.305 -6.843 -11.441 1.00 95.62 86 ASP A O 1
ATOM 658 N N . ALA A 1 87 ? 16.449 -6.684 -12.063 1.00 94.06 87 ALA A N 1
ATOM 659 C CA . ALA A 1 87 ? 16.921 -7.743 -11.168 1.00 94.06 87 ALA A CA 1
ATOM 660 C C . ALA A 1 87 ? 16.776 -7.390 -9.675 1.00 94.06 87 ALA A C 1
ATOM 662 O O . ALA A 1 87 ? 16.774 -8.280 -8.828 1.00 94.06 87 ALA A O 1
ATOM 663 N N . LYS A 1 88 ? 16.669 -6.099 -9.348 1.00 94.69 88 LYS A N 1
ATOM 664 C CA . LYS A 1 88 ? 16.482 -5.574 -7.990 1.00 94.69 88 LYS A CA 1
ATOM 665 C C . LYS A 1 88 ? 15.019 -5.247 -7.690 1.00 94.69 88 LYS A C 1
ATOM 667 O O . LYS A 1 88 ? 14.749 -4.582 -6.691 1.00 94.69 88 LYS A O 1
ATOM 672 N N . ALA A 1 89 ? 14.084 -5.652 -8.549 1.00 95.69 89 ALA A N 1
ATOM 673 C CA . ALA A 1 89 ? 12.673 -5.351 -8.376 1.00 95.69 89 ALA A CA 1
ATOM 674 C C . ALA A 1 89 ? 12.135 -5.895 -7.043 1.00 95.69 89 ALA A C 1
ATOM 676 O O . ALA A 1 89 ? 12.325 -7.062 -6.706 1.00 95.69 89 ALA A O 1
ATOM 677 N N . LEU A 1 90 ? 11.406 -5.047 -6.314 1.00 94.81 90 LEU A N 1
ATOM 678 C CA . LEU A 1 90 ? 10.513 -5.478 -5.237 1.00 94.81 90 LEU A CA 1
ATOM 679 C C . LEU A 1 90 ? 9.379 -6.326 -5.812 1.00 94.81 90 LEU A C 1
ATOM 681 O O . LEU A 1 90 ? 8.968 -7.313 -5.210 1.00 94.81 90 LEU A O 1
ATOM 685 N N . ILE A 1 91 ? 8.876 -5.922 -6.981 1.00 95.50 91 ILE A N 1
ATOM 686 C CA . ILE A 1 91 ? 7.911 -6.691 -7.751 1.00 95.50 91 ILE A CA 1
ATOM 687 C C . ILE A 1 91 ? 8.010 -6.358 -9.234 1.00 95.50 91 ILE A C 1
ATOM 689 O O . ILE A 1 91 ? 8.245 -5.209 -9.610 1.00 95.50 91 ILE A O 1
ATOM 693 N N . THR A 1 92 ? 7.796 -7.361 -10.076 1.00 95.06 92 THR A N 1
ATOM 694 C CA . THR A 1 92 ? 7.643 -7.192 -11.521 1.00 95.06 92 THR A CA 1
ATOM 695 C C . THR A 1 92 ? 6.201 -7.501 -11.888 1.00 95.06 92 THR A C 1
ATOM 697 O O . THR A 1 92 ? 5.669 -8.541 -11.499 1.00 95.06 92 THR A O 1
ATOM 700 N N . VAL A 1 93 ? 5.575 -6.592 -12.628 1.00 92.50 93 VAL A N 1
ATOM 701 C CA . VAL A 1 93 ? 4.203 -6.724 -13.111 1.00 92.50 93 VAL A CA 1
ATOM 702 C C . VAL A 1 93 ? 4.244 -6.944 -14.614 1.00 92.50 93 VAL A C 1
ATOM 704 O O . VAL A 1 93 ? 4.837 -6.163 -15.362 1.00 92.50 93 VAL A O 1
ATOM 707 N N . GLU A 1 94 ? 3.603 -8.022 -15.047 1.00 90.88 94 GLU A N 1
ATOM 708 C CA . GLU A 1 94 ? 3.408 -8.343 -16.455 1.00 90.88 94 GLU A CA 1
ATOM 709 C C . GLU A 1 94 ? 1.972 -7.981 -16.826 1.00 90.88 94 GLU A C 1
ATOM 711 O O . GLU A 1 94 ? 1.027 -8.444 -16.185 1.00 90.88 94 GLU A O 1
ATOM 716 N N . SER A 1 95 ? 1.826 -7.119 -17.830 1.00 85.12 95 SER A N 1
ATOM 717 C CA . SER A 1 95 ? 0.537 -6.655 -18.340 1.00 85.12 95 SER A CA 1
ATOM 718 C C . SER A 1 95 ? 0.453 -6.870 -19.848 1.00 85.12 95 SER A C 1
ATOM 720 O O . SER A 1 95 ? 1.484 -6.986 -20.523 1.00 85.12 95 SER A O 1
ATOM 722 N N . GLY A 1 96 ? -0.756 -6.839 -20.406 1.00 85.12 96 GLY A N 1
ATOM 723 C CA . GLY A 1 96 ? -0.957 -6.879 -21.857 1.00 85.12 96 GLY A CA 1
ATOM 724 C C . GLY A 1 96 ? -0.283 -5.721 -22.610 1.00 85.12 96 GLY A C 1
ATOM 725 O O . GLY A 1 96 ? -0.015 -5.844 -23.802 1.00 85.12 96 GLY A O 1
ATOM 726 N N . GLN A 1 97 ? 0.032 -4.615 -21.923 1.00 82.31 97 GLN A N 1
ATOM 727 C CA . GLN A 1 97 ? 0.698 -3.433 -22.492 1.00 82.31 97 GLN A CA 1
ATOM 728 C C . GLN A 1 97 ? 2.227 -3.446 -22.321 1.00 82.31 97 GLN A C 1
ATOM 730 O O . GLN A 1 97 ? 2.918 -2.548 -22.800 1.00 82.31 97 GLN A O 1
ATOM 735 N N . GLY A 1 98 ? 2.774 -4.457 -21.645 1.00 88.00 98 GLY A N 1
ATOM 736 C CA . GLY A 1 98 ? 4.203 -4.595 -21.395 1.00 88.00 98 GLY A CA 1
ATOM 737 C C . GLY A 1 98 ? 4.526 -4.936 -19.945 1.00 88.00 98 GLY A C 1
ATOM 738 O O . GLY A 1 98 ? 3.653 -5.209 -19.121 1.00 88.00 98 GLY A O 1
ATOM 739 N N . VAL A 1 99 ? 5.820 -4.926 -19.639 1.00 91.69 99 VAL A N 1
ATOM 740 C CA . VAL A 1 99 ? 6.349 -5.271 -18.316 1.00 91.69 99 VAL A CA 1
ATOM 741 C C . VAL A 1 99 ? 6.887 -4.016 -17.647 1.00 91.69 99 VAL A C 1
ATOM 743 O O . VAL A 1 99 ? 7.592 -3.234 -18.288 1.00 91.69 99 VAL A O 1
ATOM 746 N N . PHE A 1 100 ? 6.600 -3.845 -16.361 1.00 92.62 100 PHE A N 1
ATOM 747 C CA . PHE A 1 100 ? 7.255 -2.851 -15.513 1.00 92.62 100 PHE A CA 1
ATOM 748 C C . PHE A 1 100 ? 7.698 -3.480 -14.196 1.00 92.62 100 PHE A C 1
ATOM 750 O O . PHE A 1 100 ? 7.175 -4.507 -13.759 1.00 92.62 100 PHE A O 1
ATOM 757 N N . SER A 1 101 ? 8.666 -2.844 -13.552 1.00 94.69 101 SER A N 1
ATOM 758 C CA . SER A 1 101 ? 9.174 -3.246 -12.249 1.00 94.69 101 SER A CA 1
ATOM 759 C C . SER A 1 101 ? 9.045 -2.102 -11.260 1.00 94.69 101 SER A C 1
ATOM 761 O O . SER A 1 101 ? 9.265 -0.937 -11.591 1.00 94.69 101 SER A O 1
ATOM 763 N N . ILE A 1 102 ? 8.698 -2.445 -10.027 1.00 94.62 102 ILE A N 1
ATOM 764 C CA . ILE A 1 102 ? 8.794 -1.546 -8.886 1.00 94.62 102 ILE A CA 1
ATOM 765 C C . ILE A 1 102 ? 10.123 -1.837 -8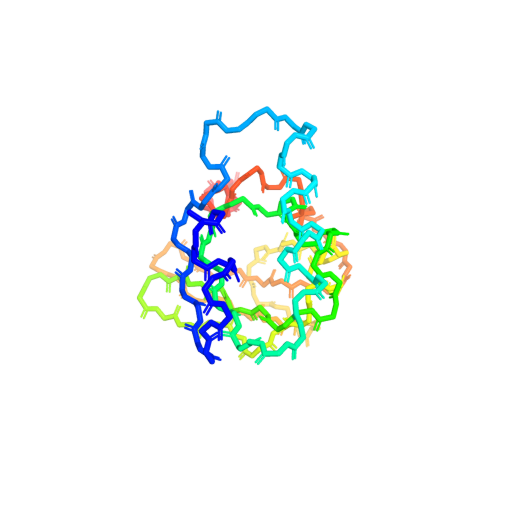.213 1.00 94.62 102 ILE A C 1
ATOM 767 O O . ILE A 1 102 ? 10.371 -2.966 -7.789 1.00 94.62 102 ILE A O 1
ATOM 771 N N . VAL A 1 103 ? 10.978 -0.829 -8.123 1.00 95.94 103 VAL A N 1
ATOM 772 C CA . VAL A 1 103 ? 12.346 -0.942 -7.617 1.00 95.94 103 VAL A CA 1
ATOM 773 C C . VAL A 1 103 ? 12.509 -0.147 -6.320 1.00 95.94 103 VAL A C 1
ATOM 775 O O . VAL A 1 103 ? 11.850 0.880 -6.153 1.00 95.94 103 VAL A O 1
ATOM 778 N N . PRO A 1 104 ? 13.390 -0.575 -5.395 1.00 94.19 104 PRO A N 1
ATOM 779 C CA . PRO A 1 104 ? 13.613 0.126 -4.130 1.00 94.19 104 PRO A CA 1
ATOM 780 C C . PRO A 1 104 ? 14.081 1.578 -4.293 1.00 94.19 104 PRO A C 1
ATOM 782 O O . PRO A 1 104 ? 13.865 2.393 -3.402 1.00 94.19 104 PRO A O 1
ATOM 785 N N . SER A 1 105 ? 14.755 1.896 -5.402 1.00 90.31 105 SER A N 1
ATOM 786 C CA . SER A 1 105 ? 15.246 3.238 -5.711 1.00 90.31 105 SER A CA 1
ATOM 787 C C . SER A 1 105 ? 15.397 3.455 -7.221 1.00 90.31 105 SER A C 1
ATOM 789 O O . SER A 1 105 ? 15.642 2.511 -7.972 1.00 90.31 105 SER A O 1
ATOM 791 N N . GLY A 1 106 ? 15.272 4.714 -7.656 1.00 88.06 106 GLY A N 1
ATOM 792 C CA . GLY A 1 106 ? 15.283 5.102 -9.072 1.00 88.06 106 GLY A CA 1
ATOM 793 C C . GLY A 1 106 ? 13.898 5.034 -9.728 1.00 88.06 106 GLY A C 1
ATOM 794 O O . GLY A 1 106 ? 12.930 4.616 -9.103 1.00 88.06 106 GLY A O 1
ATOM 795 N N . GLY A 1 107 ? 13.791 5.466 -10.987 1.00 88.19 107 GLY A N 1
ATOM 796 C CA . GLY A 1 107 ? 12.511 5.519 -11.706 1.00 88.19 107 GLY A CA 1
ATOM 797 C C . GLY A 1 107 ? 11.557 6.617 -11.216 1.00 88.19 107 GLY A C 1
ATOM 798 O O . GLY A 1 107 ? 11.944 7.522 -10.475 1.00 88.19 107 GLY A O 1
ATOM 799 N N . LYS A 1 108 ? 10.294 6.549 -11.652 1.00 88.75 108 LYS A N 1
ATOM 800 C CA . LYS A 1 108 ? 9.239 7.511 -11.278 1.00 88.75 108 LYS A CA 1
ATOM 801 C C . LYS A 1 108 ? 8.628 7.113 -9.935 1.00 88.75 108 LYS A C 1
ATOM 803 O O . LYS A 1 108 ? 8.220 5.964 -9.784 1.00 88.75 108 LYS A O 1
ATOM 808 N N . SER A 1 109 ? 8.560 8.024 -8.960 1.00 88.19 109 SER A N 1
ATOM 809 C CA . SER A 1 109 ? 8.108 7.676 -7.601 1.00 88.19 109 SER A CA 1
ATOM 810 C C . SER A 1 109 ? 6.687 7.111 -7.597 1.00 88.19 109 SER A C 1
ATOM 812 O O . SER A 1 109 ? 5.769 7.723 -8.147 1.00 88.19 109 SER A O 1
ATOM 814 N N . VAL A 1 110 ? 6.475 5.999 -6.883 1.00 85.69 110 VAL A N 1
ATOM 815 C CA . VAL A 1 110 ? 5.139 5.400 -6.708 1.00 85.69 110 VAL A CA 1
ATOM 816 C C . VAL A 1 110 ? 4.159 6.393 -6.076 1.00 85.69 110 VAL A C 1
ATOM 818 O O . VAL A 1 110 ? 2.988 6.430 -6.442 1.00 85.69 110 VAL A O 1
ATOM 821 N N . THR A 1 111 ? 4.623 7.247 -5.159 1.00 81.88 111 THR A N 1
ATOM 822 C CA . THR A 1 111 ? 3.752 8.221 -4.475 1.00 81.88 111 THR A CA 1
ATOM 823 C C . THR A 1 111 ? 3.426 9.464 -5.308 1.00 81.88 111 THR A C 1
ATOM 825 O O . THR A 1 111 ? 2.492 10.198 -4.973 1.00 81.88 111 THR A O 1
ATOM 828 N N . GLU A 1 112 ? 4.173 9.709 -6.387 1.00 78.81 112 GLU A N 1
ATOM 829 C CA . GLU A 1 112 ? 3.895 10.778 -7.357 1.00 78.81 112 GLU A CA 1
ATOM 830 C C . GLU A 1 112 ? 2.907 10.331 -8.440 1.00 78.81 112 GLU A C 1
ATOM 832 O O . GLU A 1 112 ? 2.223 11.162 -9.050 1.00 78.81 112 GLU A O 1
ATOM 837 N N . LEU A 1 113 ? 2.763 9.017 -8.638 1.00 73.12 113 LEU A N 1
ATOM 838 C CA . LEU A 1 113 ? 1.682 8.435 -9.423 1.00 73.12 113 LEU A CA 1
ATOM 839 C C . LEU A 1 113 ? 0.375 8.671 -8.668 1.00 73.12 113 LEU A C 1
ATOM 841 O O . LEU A 1 113 ? 0.015 7.910 -7.781 1.00 73.12 113 LEU A O 1
ATOM 845 N N . LEU A 1 114 ? -0.312 9.773 -8.986 1.00 59.97 114 LEU A N 1
ATOM 846 C CA . LEU A 1 114 ? -1.598 10.165 -8.385 1.00 59.97 114 LEU A CA 1
ATOM 847 C C . LEU A 1 114 ? -2.575 8.983 -8.234 1.00 59.97 114 LEU A C 1
ATOM 849 O O . LEU A 1 114 ? -3.295 8.921 -7.237 1.00 59.97 114 LEU A O 1
ATOM 853 N N . SER A 1 115 ? -2.551 8.058 -9.198 1.00 69.88 115 SER A N 1
ATOM 854 C CA . SER A 1 115 ? -3.145 6.727 -9.125 1.00 69.88 115 SER A CA 1
ATOM 855 C C . SER A 1 115 ? -2.260 5.693 -9.826 1.00 69.88 115 SER A C 1
ATOM 857 O O . SER A 1 115 ? -1.379 6.049 -10.615 1.00 69.88 115 SER A O 1
ATOM 859 N N . LEU A 1 116 ? -2.525 4.409 -9.569 1.00 68.75 116 LEU A N 1
ATOM 860 C CA . LEU A 1 116 ? -1.888 3.293 -10.281 1.00 68.75 116 LEU A CA 1
ATOM 861 C C . LEU A 1 116 ? -2.177 3.293 -11.791 1.00 68.75 116 LEU A C 1
ATOM 863 O O . LEU A 1 116 ? -1.387 2.742 -12.550 1.00 68.75 116 LEU A O 1
ATOM 867 N N . ASP A 1 117 ? -3.235 3.965 -12.251 1.00 71.25 117 ASP A N 1
ATOM 868 C CA . ASP A 1 117 ? -3.552 4.073 -13.685 1.00 71.25 117 ASP A CA 1
ATOM 869 C C . ASP A 1 117 ? -2.448 4.802 -14.460 1.00 71.25 117 ASP A C 1
ATOM 871 O O . ASP A 1 117 ? -2.196 4.513 -15.627 1.00 71.25 117 ASP A O 1
ATOM 875 N N . LYS A 1 118 ? -1.712 5.696 -13.787 1.00 76.25 118 LYS A N 1
ATOM 876 C CA . LYS A 1 118 ? -0.563 6.392 -14.377 1.00 76.25 118 LYS A CA 1
ATOM 877 C C . LYS A 1 118 ? 0.615 5.477 -14.689 1.00 76.25 118 LYS A C 1
ATOM 879 O O . LYS A 1 118 ? 1.540 5.898 -15.378 1.00 76.25 118 LYS A O 1
ATOM 884 N N . VAL A 1 119 ? 0.614 4.238 -14.202 1.00 74.56 119 VAL A N 1
ATOM 885 C CA . VAL A 1 119 ? 1.629 3.259 -14.596 1.00 74.56 119 VAL A CA 1
ATOM 886 C C . VAL A 1 119 ? 1.502 2.914 -16.084 1.00 74.56 119 VAL A C 1
ATOM 888 O O . VAL A 1 119 ? 2.519 2.711 -16.739 1.00 74.56 119 VAL A O 1
ATOM 891 N N . TYR A 1 120 ? 0.293 2.943 -16.656 1.00 76.62 120 TYR A N 1
ATOM 892 C CA . TYR A 1 120 ? 0.115 2.730 -18.095 1.00 76.62 120 TYR A CA 1
ATOM 893 C C . TYR A 1 120 ? 0.741 3.850 -18.937 1.00 76.62 120 TYR A C 1
ATOM 895 O O . TYR A 1 120 ? 1.269 3.575 -20.008 1.00 76.62 120 TYR A O 1
ATOM 903 N N . GLU A 1 121 ? 0.781 5.090 -18.434 1.00 76.19 121 GLU A N 1
ATOM 904 C CA . GLU A 1 121 ? 1.502 6.188 -19.102 1.00 76.19 121 GLU A CA 1
ATOM 905 C C . GLU A 1 121 ? 3.006 5.875 -19.209 1.00 76.19 121 GLU A C 1
ATOM 907 O O . GLU A 1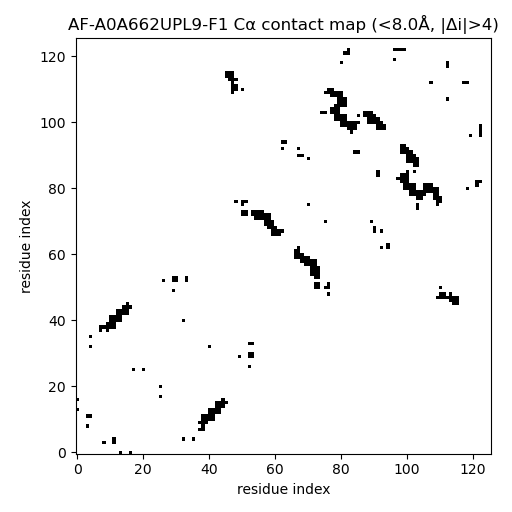 121 ? 3.605 6.093 -20.256 1.00 76.19 121 GLU A O 1
ATOM 912 N N . ILE A 1 122 ? 3.602 5.280 -18.166 1.00 71.62 122 ILE A N 1
ATOM 913 C CA . ILE A 1 122 ? 5.020 4.862 -18.165 1.00 71.62 122 ILE A CA 1
ATOM 914 C C . ILE A 1 122 ? 5.278 3.768 -19.212 1.00 71.62 122 ILE A C 1
ATOM 916 O O . ILE A 1 122 ? 6.359 3.698 -19.795 1.00 71.62 122 ILE A O 1
ATOM 920 N N . LEU A 1 123 ? 4.299 2.893 -19.450 1.00 73.06 123 LEU A N 1
ATOM 921 C CA . LEU A 1 123 ? 4.394 1.867 -20.489 1.00 73.06 123 LEU A CA 1
ATOM 922 C C . LEU A 1 123 ? 4.222 2.448 -21.904 1.00 73.06 123 LEU A C 1
ATOM 924 O O . LEU A 1 123 ? 4.746 1.864 -22.854 1.00 73.06 123 LEU A O 1
ATOM 928 N N . ALA A 1 124 ? 3.516 3.577 -22.030 1.00 67.38 124 ALA A N 1
ATOM 929 C CA . ALA A 1 124 ? 3.157 4.215 -23.295 1.00 67.38 124 ALA A CA 1
ATOM 930 C C . ALA A 1 124 ? 4.173 5.254 -23.809 1.00 67.38 124 ALA A C 1
ATOM 932 O O . ALA A 1 124 ? 4.134 5.573 -24.995 1.00 67.38 124 ALA A O 1
ATOM 933 N N . GLU A 1 125 ? 5.071 5.783 -22.971 1.00 59.44 125 GLU A N 1
ATOM 934 C CA . GLU A 1 125 ? 6.163 6.659 -23.425 1.00 59.44 125 GLU A CA 1
ATOM 935 C C . GLU A 1 125 ? 7.154 5.856 -24.310 1.00 59.44 125 GLU A C 1
ATOM 937 O O . GLU A 1 125 ? 7.758 4.870 -23.867 1.00 59.44 125 GLU A O 1
ATOM 942 N N . VAL A 1 126 ? 7.251 6.249 -25.593 1.00 50.50 126 VAL A N 1
ATOM 943 C CA . VAL A 1 126 ? 8.103 5.674 -26.661 1.00 50.50 126 VAL A CA 1
ATOM 944 C C . VAL A 1 126 ? 9.328 6.545 -26.881 1.00 50.50 126 VAL A C 1
ATOM 946 O O . VAL A 1 126 ? 9.143 7.773 -27.029 1.00 50.50 126 VAL A O 1
#

Radius of gyration: 15.4 Å; Cα contacts (8 Å, |Δi|>4): 201; chains: 1; bounding box: 37×28×44 Å

pLDDT: mean 88.09, std 8.18, range [50.5, 96.31]

Mean predicted aligned error: 4.83 Å

Solvent-accessible surface area (backbone atoms only — not comparable to full-atom values): 7374 Å² total; per-residue (Å²): 104,73,66,60,62,72,64,69,41,64,66,41,82,38,76,53,77,59,70,94,52,55,76,69,56,38,54,56,49,50,51,53,59,63,66,51,79,85,38,51,74,47,79,46,70,61,58,37,62,53,27,77,71,45,36,85,39,77,37,66,47,80,53,96,94,39,79,47,68,84,41,45,19,49,59,50,44,60,12,8,42,40,76,36,87,53,97,70,38,79,43,74,48,81,49,100,79,48,45,31,14,36,22,67,64,60,68,52,47,41,46,71,30,71,28,70,72,53,55,55,55,63,59,63,68,127

Sequence (126 aa):
MALAIALKAKYVLLDGPLKGLDPSRRVKMLKAVAGETESTVVLVTHETRVLRILGEWTVYLLFEGRAYGPIEASKLSSAGVVRGRDAKALITVESGQGVFSIVPSGGKSVTELLSLDKVYEILAEV

Nearest PDB structures (foldseek):
  2pjz-assembly1_A  TM=9.013E-01  e=1.182E-08  Sulfurisphaera tokodaii
  6ujs-assembly1_A  TM=6.936E-01  e=7.710E-01  Mus musculus
  7ve6-assembly1_B  TM=3.918E-01  e=2.156E+00  Staphylococcus aureus subsp. aureus Mu50
  6aqp-assembly1_D  TM=3.752E-01  e=8.312E+00  Aspergillus fumigatus Af293